Protein AF-A0A2N8TLU1-F1 (afdb_monomer_lite)

Foldseek 3Di:
DQVVLVVCVVVVHFAQKDKDWDDDPNDIDIDMDGQPDGDSDSVSVVVVVVVRVVVVVPPDPPVPPD

Radius of gyration: 14.69 Å; chains: 1; bounding box: 29×21×52 Å

pLDDT: mean 75.95, std 9.48, range [47.88, 86.31]

Structure (mmCIF, N/CA/C/O backbone):
data_AF-A0A2N8TLU1-F1
#
_entry.id   AF-A0A2N8TLU1-F1
#
loop_
_atom_site.group_PDB
_atom_site.id
_atom_site.type_symbol
_atom_site.label_atom_id
_atom_site.label_alt_id
_atom_site.label_comp_id
_atom_site.label_asym_id
_atom_site.label_entity_id
_atom_site.label_seq_id
_atom_site.pdbx_PDB_ins_code
_atom_site.Cartn_x
_atom_site.Cartn_y
_atom_site.Cartn_z
_atom_site.occupancy
_atom_site.B_iso_or_equiv
_atom_site.auth_seq_id
_atom_site.auth_comp_id
_atom_site.auth_asym_id
_atom_site.auth_atom_id
_atom_site.pdbx_PDB_model_num
ATOM 1 N N . MET A 1 1 ? -4.845 -10.890 -1.068 1.00 54.28 1 MET A N 1
ATOM 2 C CA . MET A 1 1 ? -3.674 -10.169 -0.512 1.00 54.28 1 MET A CA 1
ATOM 3 C C . MET A 1 1 ? -4.187 -8.981 0.311 1.00 54.28 1 MET A C 1
ATOM 5 O O . MET A 1 1 ? -4.551 -7.983 -0.282 1.00 54.28 1 MET A O 1
ATOM 9 N N . VAL A 1 2 ? -4.337 -9.113 1.639 1.00 59.69 2 VAL A N 1
ATOM 10 C CA . VAL A 1 2 ? -4.802 -8.041 2.569 1.00 59.69 2 VAL A CA 1
ATOM 11 C C . VAL A 1 2 ? -4.228 -8.290 3.977 1.00 59.69 2 VAL A C 1
ATOM 13 O O . VAL A 1 2 ? -4.926 -8.545 4.953 1.00 59.69 2 VAL A O 1
ATOM 16 N N . ARG A 1 3 ? -2.892 -8.339 4.082 1.00 73.69 3 ARG A N 1
ATOM 17 C CA . ARG A 1 3 ? -2.211 -8.545 5.378 1.00 73.69 3 ARG A CA 1
ATOM 18 C C . ARG A 1 3 ? -2.040 -7.233 6.152 1.00 73.69 3 ARG A C 1
ATOM 20 O O . ARG A 1 3 ? -2.017 -7.255 7.377 1.00 73.69 3 ARG A O 1
ATOM 27 N N . LEU A 1 4 ? -1.943 -6.103 5.447 1.00 74.69 4 LEU A N 1
ATOM 28 C CA . LEU A 1 4 ? -1.602 -4.805 6.031 1.00 74.69 4 LEU A CA 1
ATOM 29 C C . LEU A 1 4 ? -2.737 -4.219 6.888 1.00 74.69 4 LEU A C 1
ATOM 31 O O . LEU A 1 4 ? -2.480 -3.855 8.033 1.00 74.69 4 LEU A O 1
ATOM 35 N N . GLY A 1 5 ? -3.985 -4.215 6.398 1.00 74.06 5 GLY A N 1
ATOM 36 C CA . GLY A 1 5 ? -5.143 -3.734 7.168 1.00 74.06 5 GLY A CA 1
ATOM 37 C C . GLY A 1 5 ? -5.367 -4.529 8.452 1.00 74.06 5 GLY A C 1
ATOM 38 O O . GLY A 1 5 ? -5.582 -3.961 9.523 1.00 74.06 5 GLY A O 1
ATOM 39 N N . ARG A 1 6 ? -5.184 -5.852 8.390 1.00 77.44 6 ARG A N 1
ATOM 40 C CA . ARG A 1 6 ? -5.247 -6.735 9.564 1.00 77.44 6 ARG A CA 1
ATOM 41 C C . ARG A 1 6 ? -4.157 -6.440 10.605 1.00 77.44 6 ARG A C 1
ATOM 43 O O . ARG A 1 6 ? -4.431 -6.526 11.800 1.00 77.44 6 ARG A O 1
ATOM 50 N N . VAL A 1 7 ? -2.932 -6.120 10.182 1.00 81.50 7 VAL A N 1
ATOM 51 C CA . VAL A 1 7 ? -1.822 -5.790 11.099 1.00 81.50 7 VAL A CA 1
ATOM 52 C C . VAL A 1 7 ? -2.037 -4.432 11.763 1.00 81.50 7 VAL A C 1
ATOM 54 O O . VAL A 1 7 ? -1.841 -4.316 12.970 1.00 81.50 7 VAL A O 1
ATOM 57 N N . LEU A 1 8 ? -2.485 -3.435 10.999 1.00 82.44 8 LEU A N 1
ATOM 58 C CA . LEU A 1 8 ? -2.802 -2.100 11.507 1.00 82.44 8 LEU A CA 1
ATOM 59 C C . LEU A 1 8 ? -3.925 -2.150 12.551 1.00 82.44 8 LEU A C 1
ATOM 61 O O . LEU A 1 8 ? -3.748 -1.660 13.666 1.00 82.44 8 LEU A O 1
ATOM 65 N N . ARG A 1 9 ? -5.016 -2.871 12.251 1.00 78.19 9 ARG A N 1
ATOM 66 C CA . ARG A 1 9 ? -6.124 -3.088 13.196 1.00 78.19 9 ARG A CA 1
ATOM 67 C C . ARG A 1 9 ? -5.691 -3.788 14.478 1.00 78.19 9 ARG A C 1
ATOM 69 O O . ARG A 1 9 ? -6.044 -3.337 15.560 1.00 78.19 9 ARG A O 1
ATOM 76 N N . ARG A 1 10 ? -4.873 -4.844 14.383 1.00 82.19 10 ARG A N 1
ATOM 77 C CA . ARG A 1 10 ? -4.332 -5.539 15.569 1.00 82.19 10 ARG A CA 1
ATOM 78 C C . ARG A 1 10 ? -3.488 -4.642 16.473 1.00 82.19 10 ARG A C 1
ATOM 80 O O . ARG A 1 10 ? -3.331 -4.963 17.642 1.00 82.19 10 ARG A O 1
ATOM 87 N N . ARG A 1 11 ? -2.928 -3.559 15.935 1.00 83.50 11 ARG A N 1
ATOM 88 C CA . ARG A 1 11 ? -2.098 -2.607 16.678 1.00 83.50 11 ARG A CA 1
ATOM 89 C C . ARG A 1 11 ? -2.856 -1.347 17.104 1.00 83.50 11 ARG A C 1
ATOM 91 O O . ARG A 1 11 ? -2.243 -0.480 17.713 1.00 83.50 11 ARG A O 1
ATOM 98 N N . GLY A 1 12 ? -4.146 -1.220 16.772 1.00 80.06 12 GLY A N 1
ATOM 99 C CA . GLY A 1 12 ? -4.909 0.014 16.998 1.00 80.06 12 GLY A CA 1
ATOM 100 C C . GLY A 1 12 ? -4.381 1.206 16.189 1.00 80.06 12 GLY A C 1
ATOM 101 O O . GLY A 1 12 ? -4.518 2.350 16.606 1.00 80.06 12 GLY A O 1
ATOM 102 N N . GLN A 1 13 ? -3.727 0.948 15.053 1.00 81.81 13 GLN A N 1
ATOM 103 C CA . GLN A 1 13 ? -3.086 1.968 14.222 1.00 81.81 13 GLN A CA 1
ATOM 104 C C . GLN A 1 13 ? -3.875 2.187 12.934 1.00 81.81 13 GLN A C 1
ATOM 106 O O . GLN A 1 13 ? -4.362 1.224 12.351 1.00 81.81 13 GLN A O 1
ATOM 111 N N . ALA A 1 14 ? -3.929 3.431 12.453 1.00 80.06 14 ALA A N 1
ATOM 112 C CA . ALA A 1 14 ? -4.521 3.800 11.167 1.00 80.06 14 ALA A CA 1
ATOM 113 C C . ALA A 1 14 ? -3.443 4.188 10.148 1.00 80.06 14 ALA A C 1
ATOM 115 O O . ALA A 1 14 ? -2.465 4.862 10.486 1.00 80.06 14 ALA A O 1
ATOM 116 N N . ALA A 1 15 ? -3.618 3.784 8.888 1.00 79.06 15 ALA A N 1
ATOM 117 C CA . ALA A 1 15 ? -2.708 4.189 7.824 1.00 79.06 15 ALA A CA 1
ATOM 118 C C . ALA A 1 15 ? -2.979 5.642 7.428 1.00 79.06 15 ALA A C 1
ATOM 120 O O . ALA A 1 15 ? -4.046 5.966 6.914 1.00 79.06 15 ALA A O 1
ATOM 121 N N . ARG A 1 16 ? -1.984 6.512 7.618 1.00 81.94 16 ARG A N 1
ATOM 122 C CA . ARG A 1 16 ? -2.018 7.917 7.165 1.00 81.94 16 ARG A CA 1
ATOM 123 C C . ARG A 1 16 ? -1.335 8.139 5.817 1.00 81.94 16 ARG A C 1
ATOM 125 O O . ARG A 1 16 ? -1.534 9.166 5.177 1.00 81.94 16 ARG A O 1
ATOM 132 N N . ALA A 1 17 ? -0.490 7.202 5.408 1.00 81.62 17 ALA A N 1
ATOM 133 C CA . ALA A 1 17 ? 0.220 7.226 4.141 1.00 81.62 17 ALA A CA 1
ATOM 134 C C . ALA A 1 17 ? 0.555 5.794 3.725 1.00 81.62 17 ALA A C 1
ATOM 136 O O . ALA A 1 17 ? 0.827 4.943 4.575 1.00 81.62 17 ALA A O 1
ATOM 137 N N . ALA A 1 18 ? 0.550 5.546 2.423 1.00 82.00 18 ALA A N 1
ATOM 138 C CA . ALA A 1 18 ? 0.949 4.289 1.821 1.00 82.00 18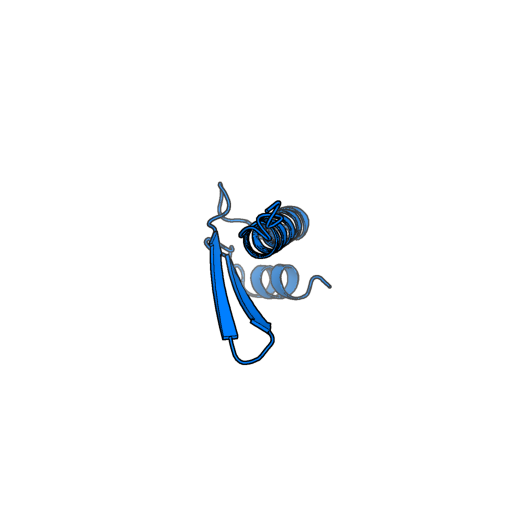 ALA A CA 1
ATOM 139 C C . ALA A 1 18 ? 1.987 4.561 0.731 1.00 82.00 18 ALA A C 1
ATOM 141 O O . ALA A 1 18 ? 1.775 5.388 -0.157 1.00 82.00 18 ALA A O 1
ATOM 142 N N . THR A 1 19 ? 3.096 3.827 0.786 1.00 84.62 19 THR A N 1
ATOM 143 C CA . THR A 1 19 ? 4.168 3.908 -0.206 1.00 84.62 19 THR A CA 1
ATOM 144 C C . THR A 1 19 ? 4.276 2.582 -0.940 1.00 84.62 19 THR A C 1
ATOM 146 O O . THR A 1 19 ? 4.530 1.546 -0.328 1.00 84.62 19 THR A O 1
ATOM 149 N N . LEU A 1 20 ? 4.117 2.619 -2.259 1.00 82.88 20 LEU A N 1
ATOM 150 C CA . LEU A 1 20 ? 4.398 1.504 -3.147 1.00 82.88 20 LEU A CA 1
ATOM 151 C C . LEU A 1 20 ? 5.830 1.628 -3.671 1.00 82.88 20 LEU A C 1
ATOM 153 O O . LEU A 1 20 ? 6.208 2.644 -4.254 1.00 82.88 20 LEU A O 1
ATOM 157 N N . ARG A 1 21 ? 6.623 0.575 -3.466 1.00 85.94 21 ARG A N 1
ATOM 158 C CA . ARG A 1 21 ? 7.980 0.431 -3.999 1.00 85.94 21 ARG A CA 1
ATOM 159 C C . ARG A 1 21 ? 7.991 -0.713 -4.998 1.00 85.94 21 ARG A C 1
ATOM 161 O O . ARG A 1 21 ? 7.643 -1.833 -4.641 1.00 85.94 21 ARG A O 1
ATOM 168 N N . LEU A 1 22 ? 8.403 -0.424 -6.222 1.00 81.69 22 LEU A N 1
ATOM 169 C CA . LEU A 1 22 ? 8.498 -1.385 -7.312 1.00 81.69 22 LEU A CA 1
ATOM 170 C C . LEU A 1 22 ? 9.943 -1.477 -7.785 1.00 81.69 22 LEU A C 1
ATOM 172 O O . LEU A 1 22 ? 10.649 -0.471 -7.856 1.00 81.69 22 LEU A O 1
ATOM 176 N N . PHE A 1 23 ? 10.367 -2.692 -8.106 1.00 79.19 23 PHE A N 1
ATOM 177 C CA . PHE A 1 23 ? 11.679 -2.986 -8.664 1.00 79.19 23 PHE A CA 1
ATOM 178 C C . PHE A 1 23 ? 11.461 -3.731 -9.976 1.00 79.19 23 PHE A C 1
ATOM 180 O O . PHE A 1 23 ? 10.848 -4.795 -9.979 1.00 79.19 23 PHE A O 1
ATOM 187 N N . ALA A 1 24 ? 11.918 -3.156 -11.083 1.00 79.06 24 ALA A N 1
ATOM 188 C CA . ALA A 1 24 ? 11.789 -3.748 -12.409 1.00 79.06 24 ALA A CA 1
ATOM 189 C C . ALA A 1 24 ? 13.007 -3.369 -13.257 1.00 79.06 24 ALA A C 1
ATOM 191 O O . ALA A 1 24 ? 13.377 -2.197 -13.311 1.00 79.06 24 ALA A O 1
ATOM 192 N N . GLY A 1 25 ? 13.647 -4.359 -13.889 1.00 74.12 25 GLY A N 1
ATOM 193 C CA . GLY A 1 25 ? 14.779 -4.135 -14.800 1.00 74.12 25 GLY A CA 1
ATOM 194 C C . GLY A 1 25 ? 15.936 -3.337 -14.185 1.00 74.12 25 GLY A C 1
ATOM 195 O O . GLY A 1 25 ? 16.446 -2.419 -14.815 1.00 74.12 25 GLY A O 1
ATOM 196 N N . GLY A 1 26 ? 16.288 -3.599 -12.921 1.00 81.50 26 GLY A N 1
ATOM 197 C CA . GLY A 1 26 ? 17.347 -2.867 -12.205 1.00 81.50 26 GLY A CA 1
ATOM 198 C C . GLY A 1 26 ? 16.960 -1.461 -11.725 1.00 81.50 26 GLY A C 1
ATOM 199 O O . GLY A 1 26 ? 17.716 -0.837 -10.988 1.00 81.50 26 GLY A O 1
ATOM 200 N N . SER A 1 27 ? 15.767 -0.973 -12.073 1.00 72.38 27 SER A N 1
ATOM 201 C CA . SER A 1 27 ? 15.261 0.326 -11.630 1.00 72.38 27 SER A CA 1
ATOM 202 C C . SER A 1 27 ? 14.299 0.181 -10.456 1.00 72.38 27 SER A C 1
ATOM 204 O O . SER A 1 27 ? 13.395 -0.659 -10.462 1.00 72.38 27 SER A O 1
ATOM 206 N N . ARG A 1 28 ? 14.462 1.049 -9.454 1.00 81.44 28 ARG A N 1
ATOM 207 C CA . ARG A 1 28 ? 13.534 1.192 -8.329 1.00 81.44 28 ARG A CA 1
ATOM 208 C C . ARG A 1 28 ? 12.634 2.396 -8.563 1.00 81.44 28 ARG A C 1
ATOM 210 O O . ARG A 1 28 ? 13.126 3.513 -8.699 1.00 81.44 28 ARG A O 1
ATOM 2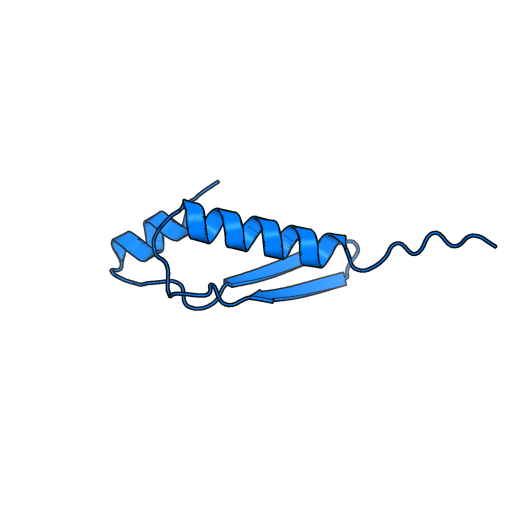17 N N . ARG A 1 29 ? 11.321 2.188 -8.541 1.00 80.75 29 ARG A N 1
ATOM 218 C CA . ARG A 1 29 ? 10.331 3.269 -8.516 1.00 80.75 29 ARG A CA 1
ATOM 219 C C . ARG A 1 29 ? 9.599 3.284 -7.191 1.00 80.75 29 ARG A C 1
ATOM 221 O O . ARG A 1 29 ? 9.274 2.241 -6.628 1.00 80.75 29 ARG A O 1
ATOM 228 N N . GLU A 1 30 ? 9.346 4.485 -6.697 1.00 85.12 30 GLU A N 1
ATOM 229 C CA . GLU A 1 30 ? 8.618 4.709 -5.460 1.00 85.12 30 GLU A CA 1
ATOM 230 C C . GLU A 1 30 ? 7.476 5.688 -5.713 1.00 85.12 30 GLU A C 1
ATOM 232 O O . GLU A 1 30 ? 7.657 6.728 -6.350 1.00 85.12 30 GLU A O 1
ATOM 237 N N . ARG A 1 31 ? 6.289 5.352 -5.210 1.00 83.69 31 ARG A N 1
ATOM 238 C CA . ARG A 1 31 ? 5.138 6.248 -5.212 1.00 83.69 31 ARG A CA 1
ATOM 239 C C . ARG A 1 31 ? 4.489 6.248 -3.841 1.00 83.69 31 ARG A C 1
ATOM 241 O O . ARG A 1 31 ? 4.234 5.190 -3.281 1.00 83.69 31 ARG A O 1
ATOM 248 N N . ASN A 1 32 ? 4.215 7.434 -3.314 1.00 84.56 32 ASN A N 1
ATOM 249 C CA . ASN A 1 32 ? 3.562 7.626 -2.025 1.00 84.56 32 ASN A CA 1
ATOM 250 C C . ASN A 1 32 ? 2.207 8.304 -2.238 1.00 84.56 32 ASN A C 1
ATOM 252 O O . ASN A 1 32 ? 2.094 9.220 -3.057 1.00 84.56 32 ASN A O 1
ATOM 256 N N . ARG A 1 33 ? 1.187 7.859 -1.504 1.00 79.94 33 ARG A N 1
ATOM 257 C CA . ARG A 1 33 ? -0.117 8.510 -1.446 1.00 79.94 33 ARG A CA 1
ATOM 258 C C . ARG A 1 33 ? -0.641 8.521 -0.017 1.00 79.94 33 ARG A C 1
ATOM 260 O O . ARG A 1 33 ? -0.470 7.563 0.734 1.00 79.94 33 ARG A O 1
ATOM 267 N N . ARG A 1 34 ? -1.333 9.601 0.334 1.00 79.81 34 ARG A N 1
ATOM 268 C CA . ARG A 1 34 ? -2.119 9.691 1.563 1.00 79.81 34 ARG A CA 1
ATOM 269 C C . ARG A 1 34 ? -3.582 9.381 1.227 1.00 79.81 34 ARG A C 1
ATOM 271 O O . ARG A 1 34 ? -4.084 9.975 0.270 1.00 79.81 34 ARG A O 1
ATOM 278 N N . PRO A 1 35 ? -4.242 8.447 1.932 1.00 68.38 35 PRO A N 1
ATOM 279 C CA . PRO A 1 35 ? -5.694 8.345 1.868 1.00 68.38 35 PRO A CA 1
ATOM 280 C C . PRO A 1 35 ? -6.313 9.632 2.438 1.00 68.38 35 PRO A C 1
ATOM 282 O O . PRO A 1 35 ? -5.695 10.290 3.275 1.00 68.38 35 PRO A O 1
ATOM 285 N N . GLY A 1 36 ? -7.491 10.022 1.935 1.00 70.00 36 GLY A N 1
ATOM 286 C CA . GLY A 1 36 ? -8.153 11.280 2.318 1.00 70.00 36 GLY A CA 1
ATOM 287 C C . GLY A 1 36 ? -8.471 11.373 3.813 1.00 70.00 36 GLY A C 1
ATOM 288 O O . GLY A 1 36 ? -8.436 12.461 4.370 1.00 70.00 36 GLY A O 1
ATOM 289 N N . GLU A 1 37 ? -8.673 10.220 4.452 1.00 71.12 37 GLU A N 1
ATOM 290 C CA . GLU A 1 37 ? -8.850 10.041 5.892 1.00 71.12 37 GLU A CA 1
ATOM 291 C C . GLU A 1 37 ? -7.924 8.893 6.354 1.00 71.12 37 GLU A C 1
ATOM 293 O O . GLU A 1 37 ? -7.721 7.934 5.594 1.00 71.12 37 GLU A O 1
ATOM 298 N N . PRO A 1 38 ? -7.333 8.936 7.565 1.00 74.56 38 PRO A N 1
ATOM 299 C CA . PRO A 1 38 ? -6.573 7.809 8.099 1.00 74.56 38 PRO A CA 1
ATOM 300 C C . PRO A 1 38 ? -7.444 6.550 8.191 1.00 74.56 38 PRO A C 1
ATOM 302 O O . PRO A 1 38 ? -8.373 6.511 8.992 1.00 74.56 38 PRO A O 1
ATOM 305 N N . SER A 1 39 ? -7.131 5.502 7.419 1.00 72.81 39 SER A N 1
ATOM 306 C CA . SER A 1 39 ? -7.992 4.311 7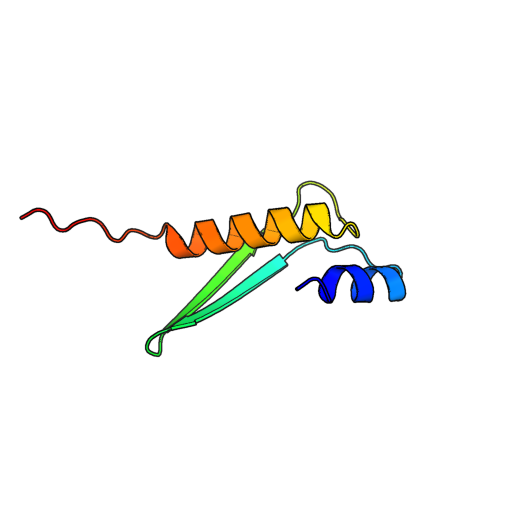.351 1.00 72.81 39 SER A CA 1
ATOM 307 C C . SER A 1 39 ? -7.339 3.031 7.874 1.00 72.81 39 SER A C 1
ATOM 309 O O . SER A 1 39 ? -6.136 2.783 7.734 1.00 72.81 39 SER A O 1
ATOM 311 N N . VAL A 1 40 ? -8.184 2.209 8.497 1.00 74.56 40 VAL A N 1
ATOM 312 C CA . VAL A 1 40 ? -7.916 0.840 8.962 1.00 74.56 40 VAL A CA 1
ATOM 313 C C . VAL A 1 40 ? -8.679 -0.212 8.153 1.00 74.56 40 VAL A C 1
ATOM 315 O O . VAL A 1 40 ? -8.476 -1.417 8.351 1.00 74.56 40 VAL A O 1
ATOM 318 N N . HIS A 1 41 ? -9.581 0.233 7.277 1.00 78.50 41 HIS A N 1
ATOM 319 C CA . HIS A 1 41 ? -10.461 -0.632 6.510 1.00 78.50 41 HIS A CA 1
ATOM 320 C C . HIS A 1 41 ? -9.709 -1.203 5.312 1.00 78.50 41 HIS A C 1
ATOM 322 O O . HIS A 1 41 ? -8.985 -0.501 4.606 1.00 78.50 41 HIS A O 1
ATOM 328 N N . ASP A 1 42 ? -9.866 -2.507 5.090 1.00 76.94 42 ASP A N 1
ATOM 329 C CA . ASP A 1 42 ? -9.162 -3.178 3.998 1.00 76.94 42 ASP A CA 1
ATOM 330 C C . ASP A 1 42 ? -9.588 -2.650 2.621 1.00 76.94 42 ASP A C 1
ATOM 332 O O . ASP A 1 42 ? -8.746 -2.623 1.728 1.00 76.94 42 ASP A O 1
ATOM 336 N N . ASP A 1 43 ? -10.827 -2.175 2.454 1.00 81.38 43 ASP A N 1
ATOM 337 C CA . ASP A 1 43 ? -11.303 -1.567 1.205 1.00 81.38 43 ASP A CA 1
ATOM 338 C C . ASP A 1 43 ? -10.599 -0.247 0.875 1.00 81.38 43 ASP A C 1
ATOM 340 O O . ASP A 1 43 ? -10.108 -0.087 -0.241 1.00 81.38 43 ASP A O 1
ATOM 344 N N . ASP A 1 44 ? -10.428 0.654 1.843 1.00 80.62 44 ASP A N 1
ATOM 345 C CA . ASP A 1 44 ? -9.715 1.920 1.619 1.00 80.62 44 ASP A CA 1
ATOM 346 C C . ASP A 1 44 ? -8.232 1.691 1.311 1.00 80.62 44 ASP A C 1
ATOM 348 O O . ASP A 1 44 ? -7.633 2.343 0.445 1.00 80.62 44 ASP A O 1
ATOM 352 N N . LEU A 1 45 ? -7.621 0.728 2.006 1.00 81.12 45 LEU A N 1
ATOM 353 C CA . LEU A 1 45 ? -6.235 0.336 1.766 1.00 81.12 45 LEU A CA 1
ATOM 354 C C . LEU A 1 45 ? -6.079 -0.339 0.403 1.00 81.12 45 LEU A C 1
ATOM 356 O O . LEU A 1 45 ? -5.103 -0.079 -0.302 1.00 81.12 45 LEU A O 1
ATOM 360 N N . ARG A 1 46 ? -7.047 -1.169 0.006 1.00 83.50 46 ARG A N 1
ATOM 361 C CA . ARG A 1 46 ? -7.101 -1.808 -1.311 1.00 83.50 46 ARG A CA 1
ATOM 362 C C . ARG A 1 46 ? -7.276 -0.766 -2.416 1.00 83.50 46 ARG A C 1
ATOM 364 O O . ARG A 1 46 ? -6.528 -0.805 -3.389 1.00 83.50 46 ARG A O 1
ATOM 371 N N . ALA A 1 47 ? -8.186 0.190 -2.253 1.00 86.31 47 ALA A N 1
ATOM 372 C CA . ALA A 1 47 ? -8.377 1.291 -3.192 1.00 86.31 47 ALA A CA 1
ATOM 373 C C . ALA A 1 47 ? -7.102 2.140 -3.327 1.00 86.31 47 ALA A C 1
ATOM 375 O O . ALA A 1 47 ? -6.665 2.444 -4.437 1.00 86.31 47 ALA A O 1
ATOM 376 N N . THR A 1 48 ? -6.445 2.457 -2.208 1.00 84.00 48 THR A N 1
ATOM 377 C CA . THR A 1 48 ? -5.167 3.186 -2.204 1.00 84.00 48 THR A CA 1
ATOM 378 C C . THR A 1 48 ? -4.064 2.403 -2.916 1.00 84.00 48 THR A C 1
ATOM 380 O O . THR A 1 48 ? -3.300 2.986 -3.685 1.00 84.00 48 THR A O 1
ATOM 383 N N . ALA A 1 49 ? -3.995 1.086 -2.708 1.00 82.69 49 ALA A N 1
ATOM 384 C CA . ALA A 1 49 ? -3.037 0.220 -3.385 1.00 82.69 49 ALA A CA 1
ATOM 385 C C . ALA A 1 49 ? -3.264 0.192 -4.902 1.00 82.69 49 ALA A C 1
ATOM 387 O O . ALA A 1 49 ? -2.308 0.386 -5.647 1.00 82.69 49 ALA A O 1
ATOM 388 N N . TYR A 1 50 ? -4.510 0.038 -5.363 1.00 85.00 50 TYR A N 1
ATOM 389 C CA . TYR A 1 50 ? -4.819 0.067 -6.797 1.00 85.00 50 TYR A CA 1
ATOM 390 C C . TYR A 1 50 ? -4.441 1.395 -7.444 1.00 85.00 50 TYR A C 1
ATOM 392 O O . TYR A 1 50 ? -3.809 1.410 -8.495 1.00 85.00 50 TYR A O 1
ATOM 400 N N . GLN A 1 51 ? -4.749 2.504 -6.780 1.00 84.00 51 GLN A N 1
ATOM 401 C CA . GLN A 1 51 ? -4.394 3.835 -7.264 1.00 84.00 51 GLN A CA 1
ATOM 402 C C . GLN A 1 51 ? -2.877 4.058 -7.319 1.00 84.00 51 GLN A C 1
ATOM 404 O O . GLN A 1 51 ? -2.368 4.728 -8.214 1.00 84.00 51 GLN A O 1
ATOM 409 N N . LEU A 1 52 ? -2.128 3.498 -6.366 1.00 84.94 52 LEU A N 1
ATOM 410 C CA . LEU A 1 52 ? -0.666 3.524 -6.397 1.00 84.94 52 LEU A CA 1
ATOM 411 C C . LEU A 1 52 ? -0.109 2.680 -7.548 1.00 84.94 52 LEU A C 1
ATOM 413 O O . LEU A 1 52 ? 0.847 3.105 -8.192 1.00 84.94 52 LEU A O 1
ATOM 417 N N . THR A 1 53 ? -0.691 1.509 -7.813 1.00 82.06 53 THR A N 1
ATOM 418 C CA . THR A 1 53 ? -0.297 0.645 -8.933 1.00 82.06 53 THR A CA 1
ATOM 419 C C . THR A 1 53 ? -0.557 1.323 -10.275 1.00 82.06 53 THR A C 1
ATOM 421 O O . THR A 1 53 ? 0.350 1.382 -11.103 1.00 82.06 53 THR A O 1
ATOM 424 N N . ASP A 1 54 ? -1.746 1.896 -10.457 1.00 82.44 54 ASP A N 1
ATOM 425 C CA . ASP A 1 54 ? -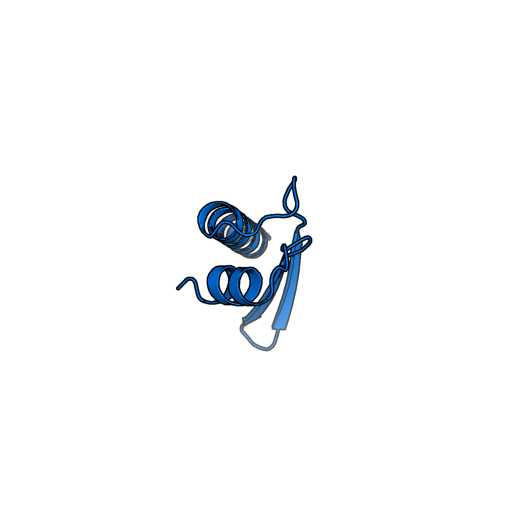2.110 2.686 -11.635 1.00 82.44 54 ASP A CA 1
ATOM 426 C C . ASP A 1 54 ? -1.134 3.856 -11.848 1.00 82.44 54 ASP A C 1
ATOM 428 O O . ASP A 1 54 ? -0.528 3.998 -12.910 1.00 82.44 54 ASP A O 1
ATOM 432 N N . ALA A 1 55 ? -0.835 4.609 -10.787 1.00 80.25 55 ALA A N 1
ATOM 433 C CA . ALA A 1 55 ? 0.104 5.726 -10.849 1.00 80.25 55 ALA A CA 1
ATOM 434 C C . ALA A 1 55 ? 1.546 5.328 -11.224 1.00 80.25 55 ALA A C 1
ATOM 436 O O . ALA A 1 55 ? 2.301 6.182 -11.697 1.00 80.25 55 ALA A O 1
ATOM 437 N N . VAL A 1 56 ? 1.958 4.071 -11.009 1.00 76.69 56 VAL A N 1
ATOM 438 C CA . VAL A 1 56 ? 3.270 3.576 -11.463 1.00 76.69 56 VAL A CA 1
ATOM 439 C C . VAL A 1 56 ? 3.205 2.992 -12.880 1.00 76.69 56 VAL A C 1
ATOM 441 O O . VAL A 1 56 ? 4.180 3.121 -13.619 1.00 76.69 56 VAL A O 1
ATOM 444 N N . GLY A 1 57 ? 2.067 2.424 -13.291 1.00 68.75 57 GLY A N 1
ATOM 445 C CA . GLY A 1 57 ? 1.828 1.946 -14.659 1.00 68.75 57 GLY A CA 1
ATOM 446 C C . GLY A 1 57 ? 1.588 3.062 -15.686 1.00 68.75 57 GLY A C 1
ATOM 447 O O . GLY A 1 57 ? 1.894 2.886 -16.863 1.00 68.75 57 GLY A O 1
ATOM 448 N N . LEU A 1 58 ? 1.112 4.235 -15.254 1.00 60.56 58 LEU A N 1
ATOM 449 C CA . LEU A 1 58 ? 0.754 5.358 -16.131 1.00 60.56 58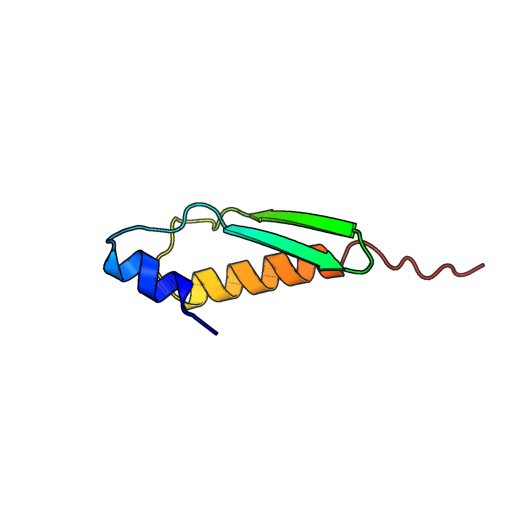 LEU A CA 1
ATOM 450 C C . LEU A 1 58 ? 1.875 6.380 -16.385 1.00 60.56 58 LEU A C 1
ATOM 452 O O . LEU A 1 58 ? 1.647 7.391 -17.056 1.00 60.56 58 LEU A O 1
ATOM 456 N N . GLN A 1 59 ? 3.113 6.136 -15.938 1.00 61.41 59 GLN A N 1
ATOM 457 C CA . GLN A 1 59 ? 4.269 6.915 -16.410 1.00 61.41 59 GLN A C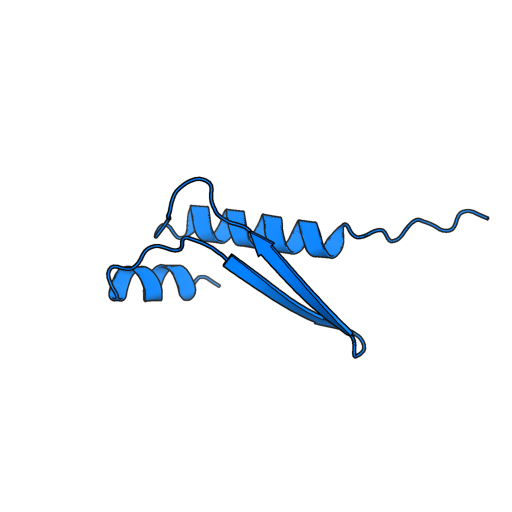A 1
ATOM 458 C C . GLN A 1 59 ? 4.694 6.450 -17.814 1.00 61.41 59 GLN A C 1
ATOM 460 O O . GLN A 1 59 ? 5.768 5.895 -18.009 1.00 61.41 59 GLN A O 1
ATOM 465 N N . ARG A 1 60 ? 3.805 6.715 -18.780 1.00 58.59 60 ARG A N 1
ATOM 466 C CA . ARG A 1 60 ? 4.052 6.874 -20.216 1.00 58.59 60 ARG A CA 1
ATOM 467 C C . ARG A 1 60 ? 5.088 5.904 -20.804 1.00 58.59 60 ARG A C 1
ATOM 469 O O . ARG A 1 60 ? 6.199 6.315 -21.133 1.00 58.59 60 ARG A O 1
ATOM 476 N N . CYS A 1 61 ? 4.636 4.711 -21.186 1.00 49.75 61 CYS A N 1
ATOM 477 C CA . CYS A 1 61 ? 4.872 4.346 -22.583 1.00 49.75 61 CYS A CA 1
ATOM 478 C C . CYS A 1 61 ? 4.182 5.435 -23.411 1.00 49.75 61 CYS A C 1
ATOM 480 O O . CYS A 1 61 ? 2.986 5.359 -23.680 1.00 49.75 61 CYS A O 1
ATOM 482 N N . ARG A 1 62 ? 4.891 6.524 -23.728 1.00 62.41 62 ARG A N 1
ATOM 483 C CA . ARG A 1 62 ? 4.478 7.333 -24.868 1.00 62.41 62 ARG A CA 1
ATOM 484 C C . ARG A 1 62 ? 4.651 6.375 -26.044 1.00 62.41 62 ARG A C 1
ATOM 486 O O . ARG A 1 62 ? 5.774 5.900 -26.206 1.00 62.41 62 ARG A O 1
ATOM 493 N N . PRO A 1 63 ? 3.604 6.014 -26.804 1.00 53.97 63 PRO A N 1
ATOM 494 C CA . PRO A 1 63 ? 3.856 5.361 -28.073 1.00 53.97 63 PRO A CA 1
ATOM 495 C C . PRO A 1 63 ? 4.765 6.324 -28.836 1.00 53.97 63 PRO A C 1
ATOM 497 O O . PRO A 1 63 ? 4.387 7.472 -29.086 1.00 53.97 63 PRO A O 1
ATOM 500 N N . ALA A 1 64 ? 6.008 5.917 -29.078 1.00 58.47 64 ALA A N 1
ATOM 501 C CA . ALA A 1 64 ? 6.849 6.591 -30.044 1.00 58.47 64 ALA A CA 1
ATOM 502 C C . ALA A 1 64 ? 6.211 6.278 -31.399 1.00 58.47 64 ALA A C 1
ATOM 504 O O . ALA A 1 64 ? 6.497 5.262 -32.016 1.00 58.47 64 ALA A O 1
ATOM 505 N N . GLY A 1 65 ? 5.210 7.077 -31.763 1.00 63.91 65 GLY A N 1
ATOM 506 C CA . GLY A 1 65 ? 4.794 7.220 -33.145 1.00 63.91 65 GLY A CA 1
ATOM 507 C C . GLY A 1 65 ? 5.786 8.171 -33.793 1.00 63.91 65 GLY A C 1
ATOM 508 O O . GLY A 1 65 ? 5.854 9.335 -33.389 1.00 63.91 65 GLY A O 1
ATOM 509 N N . GLY A 1 66 ? 6.573 7.643 -34.723 1.00 47.88 66 GLY A N 1
ATOM 510 C CA . GLY A 1 66 ? 7.591 8.342 -35.498 1.00 47.88 66 GLY A CA 1
ATOM 511 C C . GLY A 1 66 ? 8.384 7.340 -36.307 1.00 47.88 66 GLY A C 1
ATOM 512 O O . GLY A 1 66 ? 9.197 6.637 -35.673 1.00 47.88 66 GLY A O 1
#

Sequence (66 aa):
MVRLGRVLRRRGQAARAATLRLFAGGSRRERNRRPGEPSVHDDDLRATAYQLTDAVGLQRCRPAGG

Secondary structure (DSSP, 8-state):
--HHHHHHHHTT--BS-EEEEEEETTEEEEEEE--SS-B--HHHHHHHHHHHHHHHHTS-------

Organism: NCBI:txid2070367